Protein AF-X1R5I3-F1 (afdb_monomer_lite)

Foldseek 3Di:
DFDFDVNLPQKDKDKDQDPVLLVQFVVQFAPDVVPPVDRDDDVVRDDNMKIFIKGQVVSPVDRPCRVVRVVVVVQVVCVVVVHHDDKTQRGNFVSSCVSVVPDPRIGGRTMD

pLDDT: mean 96.79, std 3.95, range [61.62, 98.81]

InterPro domains:
  IPR000415 Nitroreductase-like [G3DSA:3.40.109.10] (2-112)
  IPR000415 Nitroreductase-like [SSF55469] (2-112)
  IPR029479 Nitroreductase [PF00881] (55-111)

Sequence (112 aa):
PSASAANKQPLKYILSCQPEKNALIFPCLRWAGYLKDWRGPAEGERPSAYIIVLGDTRISPSFLCDHGVAAQSILLGATEKGLGGCILAAVQRTKLSKLLKIPEHYEILLVL

Radius of gyration: 14.4 Å; chains: 1; bounding box: 36×30×35 Å

Organism: NCBI:txid412755

Secondary structure (DSSP, 8-state):
----GGG---EEEEEE-SHHHHHHHGGGB---TT-TT--SPPTTTS-S-EEEEEEETTT-S--TTHHHHHHHHHHHHHHHTT-----B--B-HHHHHHHTT--TTEEEEEE-

Structure (mmCIF, N/CA/C/O backbone):
data_AF-X1R5I3-F1
#
_entry.id   AF-X1R5I3-F1
#
loop_
_atom_site.group_PDB
_atom_site.id
_atom_site.type_symbol
_atom_site.label_atom_id
_atom_site.label_alt_id
_atom_site.label_comp_id
_atom_site.label_asym_id
_atom_site.label_entity_id
_atom_site.label_seq_id
_atom_site.pdbx_PDB_ins_code
_atom_site.Cartn_x
_atom_site.Cartn_y
_atom_site.Cartn_z
_atom_site.occupancy
_atom_site.B_iso_or_equiv
_atom_site.auth_seq_id
_atom_site.auth_comp_id
_atom_site.auth_asym_id
_atom_site.auth_atom_id
_atom_site.pdbx_PDB_model_num
ATOM 1 N N . PRO A 1 1 ? 13.613 12.320 -0.183 1.00 61.62 1 PRO A N 1
ATOM 2 C CA . PRO A 1 1 ? 13.651 11.375 -1.328 1.00 61.62 1 PRO A CA 1
ATOM 3 C C . PRO A 1 1 ? 13.918 9.967 -0.784 1.00 61.62 1 PRO A C 1
ATOM 5 O O . PRO A 1 1 ? 14.759 9.837 0.099 1.00 61.62 1 PRO A O 1
ATOM 8 N N . SER A 1 2 ? 13.168 8.954 -1.224 1.00 87.81 2 SER A N 1
ATOM 9 C CA . SER A 1 2 ? 13.393 7.564 -0.800 1.00 87.81 2 SER A CA 1
ATOM 10 C C . SER A 1 2 ? 14.399 6.897 -1.740 1.00 87.81 2 SER A C 1
ATOM 12 O O . SER A 1 2 ? 14.389 7.183 -2.938 1.00 87.81 2 SER A O 1
ATOM 14 N N . ALA A 1 3 ? 15.284 6.052 -1.209 1.00 94.69 3 ALA A N 1
ATOM 15 C CA . ALA A 1 3 ? 16.240 5.313 -2.029 1.00 94.69 3 ALA A CA 1
ATOM 16 C C . ALA A 1 3 ? 15.519 4.266 -2.895 1.00 94.69 3 ALA A C 1
ATOM 18 O O . ALA A 1 3 ? 14.520 3.685 -2.476 1.00 94.69 3 ALA A O 1
ATOM 19 N N . SER A 1 4 ? 16.045 4.023 -4.097 1.00 96.75 4 SER A N 1
ATOM 20 C CA . SER A 1 4 ? 15.526 3.021 -5.031 1.00 96.75 4 SER A CA 1
ATOM 21 C C . SER A 1 4 ? 16.675 2.305 -5.730 1.00 96.75 4 SER A C 1
ATOM 23 O O . SER A 1 4 ? 17.657 2.944 -6.123 1.00 96.75 4 SER A O 1
ATOM 25 N N . ALA A 1 5 ? 16.561 0.987 -5.899 1.00 96.19 5 ALA A N 1
ATOM 26 C CA . ALA A 1 5 ? 17.569 0.183 -6.581 1.00 96.19 5 ALA A CA 1
ATOM 27 C C . ALA A 1 5 ? 17.866 0.730 -7.991 1.00 96.19 5 ALA A C 1
ATOM 29 O O . ALA A 1 5 ? 16.968 0.894 -8.821 1.00 96.19 5 ALA A O 1
ATOM 30 N N . ALA A 1 6 ? 19.143 1.038 -8.252 1.00 95.81 6 ALA A N 1
ATOM 31 C CA . ALA A 1 6 ? 19.613 1.691 -9.481 1.00 95.81 6 ALA A CA 1
ATOM 32 C C . ALA A 1 6 ? 18.851 2.987 -9.842 1.00 95.81 6 ALA A C 1
ATOM 34 O O . ALA A 1 6 ? 18.765 3.355 -11.011 1.00 95.81 6 ALA A O 1
ATOM 35 N N . ASN A 1 7 ? 18.274 3.665 -8.843 1.00 96.31 7 ASN A N 1
ATOM 36 C CA . ASN A 1 7 ? 17.453 4.865 -8.995 1.00 96.31 7 ASN A CA 1
ATOM 37 C C . ASN A 1 7 ? 16.274 4.709 -9.983 1.00 96.31 7 ASN A C 1
ATOM 39 O O . ASN A 1 7 ? 15.801 5.694 -10.557 1.00 96.31 7 ASN A O 1
ATOM 43 N N . LYS A 1 8 ? 15.787 3.476 -10.186 1.00 96.75 8 LYS A N 1
ATOM 44 C CA . LYS A 1 8 ? 14.718 3.175 -11.153 1.00 96.75 8 LYS A CA 1
ATOM 45 C C . LYS A 1 8 ? 13.386 3.825 -10.793 1.00 96.75 8 LYS A C 1
ATOM 47 O O . LYS A 1 8 ? 12.599 4.119 -11.686 1.00 96.75 8 LYS A O 1
ATOM 52 N N . GLN A 1 9 ? 13.127 4.022 -9.499 1.00 97.12 9 GLN A N 1
ATOM 53 C CA . GLN A 1 9 ? 11.901 4.626 -8.971 1.00 97.12 9 GLN A CA 1
ATOM 54 C C . GLN A 1 9 ? 10.616 3.949 -9.511 1.00 97.12 9 GLN A C 1
ATOM 56 O O . GLN A 1 9 ? 9.716 4.625 -10.025 1.00 97.12 9 GLN A O 1
ATOM 61 N N . PRO A 1 10 ? 10.502 2.606 -9.412 1.00 97.94 10 PRO A N 1
ATOM 62 C CA . PRO A 1 10 ? 9.388 1.867 -10.007 1.00 97.94 10 PRO A CA 1
ATOM 63 C C . PRO A 1 10 ? 8.078 2.004 -9.218 1.00 97.94 10 PRO A C 1
ATOM 65 O O . PRO A 1 10 ? 7.017 1.636 -9.721 1.00 97.94 10 PRO A O 1
ATOM 68 N N . LEU A 1 11 ? 8.136 2.508 -7.981 1.00 98.62 11 LEU A N 1
ATOM 69 C CA . LEU A 1 11 ? 6.973 2.593 -7.106 1.00 98.62 11 LEU A CA 1
ATOM 70 C C . LEU A 1 11 ? 5.997 3.682 -7.564 1.00 98.62 11 LEU A C 1
ATOM 72 O O . LEU A 1 11 ? 6.401 4.811 -7.853 1.00 98.62 11 LEU A O 1
ATOM 76 N N . LYS A 1 12 ? 4.704 3.352 -7.575 1.00 98.56 12 LYS A N 1
ATOM 77 C CA . LYS A 1 12 ? 3.581 4.289 -7.737 1.00 98.56 12 LYS A CA 1
ATOM 78 C C . LYS A 1 12 ? 2.669 4.200 -6.519 1.00 98.56 12 LYS A C 1
ATOM 80 O O . LYS A 1 12 ? 2.747 3.250 -5.747 1.00 98.56 12 LYS A O 1
ATOM 85 N N . TYR A 1 13 ? 1.794 5.184 -6.347 1.00 98.62 13 TYR A N 1
ATOM 86 C CA . TYR A 1 13 ? 0.945 5.269 -5.163 1.00 98.62 13 TYR A CA 1
ATOM 87 C C . TYR A 1 13 ? -0.489 5.604 -5.551 1.00 98.62 13 TYR A C 1
ATOM 89 O O . TYR A 1 13 ? -0.721 6.521 -6.339 1.00 98.62 13 TYR A O 1
ATOM 97 N N . ILE A 1 14 ? -1.451 4.891 -4.967 1.00 98.69 14 ILE A N 1
ATOM 98 C CA . ILE A 1 14 ? -2.853 5.314 -4.954 1.00 98.69 14 ILE A CA 1
ATOM 99 C C . ILE A 1 14 ? -3.159 5.851 -3.563 1.00 98.69 14 ILE A C 1
ATOM 101 O O . ILE A 1 14 ? -3.044 5.128 -2.576 1.00 98.69 14 ILE A O 1
ATOM 105 N N . LEU A 1 15 ? -3.601 7.104 -3.507 1.00 98.62 15 LEU A N 1
ATOM 106 C CA . LEU A 1 15 ? -4.049 7.748 -2.278 1.00 98.62 15 LEU A CA 1
ATOM 107 C C . LEU A 1 15 ? -5.572 7.627 -2.149 1.00 98.62 15 LEU A C 1
ATOM 109 O O . LEU A 1 15 ? -6.314 7.687 -3.143 1.00 98.62 15 LEU A O 1
ATOM 113 N N . SER A 1 16 ? -6.041 7.433 -0.922 1.00 98.38 16 SER A N 1
ATOM 114 C CA . SER A 1 16 ? -7.462 7.416 -0.592 1.00 98.38 16 SER A CA 1
ATOM 115 C C . SER A 1 16 ? -7.692 8.015 0.785 1.00 98.38 16 SER A C 1
ATOM 117 O O . SER A 1 16 ? -7.106 7.560 1.755 1.00 98.38 16 SER A O 1
ATOM 119 N N . CYS A 1 17 ? -8.568 9.007 0.873 1.00 97.69 17 CYS A N 1
ATOM 120 C CA . CYS A 1 17 ? -9.101 9.544 2.129 1.00 97.69 17 CYS A CA 1
ATOM 121 C C . CYS A 1 17 ? -10.623 9.759 2.058 1.00 97.69 17 CYS A C 1
ATOM 123 O O . CYS A 1 17 ? -11.225 10.285 2.987 1.00 97.69 17 CYS A O 1
ATOM 125 N N . GLN A 1 18 ? -11.246 9.365 0.942 1.00 98.00 18 GLN A N 1
ATOM 126 C CA . GLN A 1 18 ? -12.683 9.494 0.722 1.00 98.00 18 GLN A CA 1
ATOM 127 C C . GLN A 1 18 ? -13.400 8.276 1.321 1.00 98.00 18 GLN A C 1
ATOM 129 O O . GLN A 1 18 ? -12.971 7.148 1.040 1.00 98.00 18 GLN A O 1
ATOM 134 N N . PRO A 1 19 ? -14.477 8.465 2.108 1.00 96.50 19 PRO A N 1
ATOM 135 C CA . PRO A 1 19 ? -15.196 7.370 2.759 1.00 96.50 19 PRO A CA 1
ATOM 136 C C . PRO A 1 19 ? -15.618 6.253 1.800 1.00 96.50 19 PRO A C 1
ATOM 138 O O . PRO A 1 19 ? -15.440 5.074 2.105 1.00 96.50 19 PRO A O 1
ATOM 141 N N . GLU A 1 20 ? -16.095 6.606 0.607 1.00 97.38 20 GLU A N 1
ATOM 142 C CA . GLU A 1 20 ? -16.601 5.664 -0.393 1.00 97.38 20 GLU A CA 1
ATOM 143 C C . GLU A 1 20 ? -15.481 4.755 -0.900 1.00 97.38 20 GLU A C 1
ATOM 145 O O . GLU A 1 20 ? -15.626 3.535 -0.971 1.00 97.38 20 GLU A O 1
ATOM 150 N N . LYS A 1 21 ? -14.317 5.335 -1.205 1.00 98.06 21 LYS A N 1
ATOM 151 C CA . LYS A 1 21 ? -13.154 4.581 -1.683 1.00 98.06 21 LYS A CA 1
ATOM 152 C C . LYS A 1 21 ? -12.515 3.767 -0.557 1.00 98.06 21 LYS A C 1
ATOM 154 O O . LYS A 1 21 ? -12.130 2.619 -0.771 1.00 98.06 21 LYS A O 1
ATOM 159 N N . ASN A 1 22 ? -12.468 4.311 0.656 1.00 98.31 22 ASN A N 1
ATOM 160 C CA . ASN A 1 22 ? -11.998 3.605 1.847 1.00 98.31 22 ASN A CA 1
ATOM 161 C C . ASN A 1 22 ? -12.859 2.370 2.159 1.00 98.31 22 ASN A C 1
ATOM 163 O O . ASN A 1 22 ? -12.316 1.320 2.512 1.00 98.31 22 ASN A O 1
ATOM 167 N N . ALA A 1 23 ? -14.178 2.46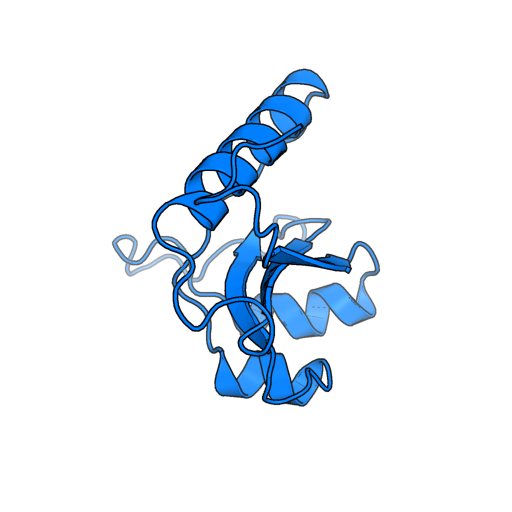3 1.958 1.00 97.19 23 ALA A N 1
ATOM 168 C CA . ALA A 1 23 ? -15.106 1.346 2.116 1.00 97.19 23 ALA A CA 1
ATOM 169 C C . ALA A 1 23 ? -14.853 0.205 1.112 1.00 97.19 23 ALA A C 1
ATOM 171 O O . ALA A 1 23 ? -15.119 -0.954 1.428 1.00 97.19 23 ALA A O 1
ATOM 172 N N . LEU A 1 24 ? -14.284 0.498 -0.065 1.00 98.25 24 LEU A N 1
ATOM 173 C CA . LEU A 1 24 ? -13.843 -0.523 -1.026 1.00 98.25 24 LEU A CA 1
ATOM 174 C C . LEU A 1 24 ? -12.513 -1.177 -0.614 1.00 98.25 24 LEU A C 1
ATOM 176 O O . LEU A 1 24 ? -12.317 -2.377 -0.827 1.00 98.25 24 LEU A O 1
ATOM 180 N N . ILE A 1 25 ? -11.598 -0.400 -0.025 1.00 98.50 25 ILE A N 1
ATOM 181 C CA . ILE A 1 25 ? -10.246 -0.851 0.340 1.00 98.50 25 ILE A CA 1
ATOM 182 C C . ILE A 1 25 ? -10.271 -1.738 1.587 1.00 98.50 25 ILE A C 1
ATOM 184 O O . ILE A 1 25 ? -9.742 -2.849 1.555 1.00 98.50 25 ILE A O 1
ATOM 188 N N . PHE A 1 26 ? -10.915 -1.282 2.665 1.00 98.19 26 PHE A N 1
ATOM 189 C CA . PHE A 1 26 ? -10.931 -1.960 3.965 1.00 98.19 26 PHE A CA 1
ATOM 190 C C . PHE A 1 26 ? -11.251 -3.471 3.911 1.00 98.19 26 PHE A C 1
ATOM 192 O O . PHE A 1 26 ? -10.470 -4.256 4.454 1.00 98.19 26 PHE A O 1
ATOM 199 N N . PRO A 1 27 ? -12.318 -3.938 3.223 1.00 97.50 27 PRO A N 1
ATOM 200 C CA . PRO A 1 27 ? -12.665 -5.363 3.175 1.00 97.50 27 PRO A CA 1
ATOM 201 C C . PRO A 1 27 ? -11.689 -6.218 2.349 1.00 97.50 27 PRO A C 1
ATOM 203 O O . PRO A 1 27 ? -11.872 -7.435 2.242 1.00 97.50 27 PRO A O 1
ATOM 206 N N . CYS A 1 28 ? -10.685 -5.609 1.714 1.00 98.44 28 CYS A N 1
ATOM 207 C CA . CYS A 1 28 ? -9.610 -6.311 1.020 1.00 98.44 28 CYS A CA 1
ATOM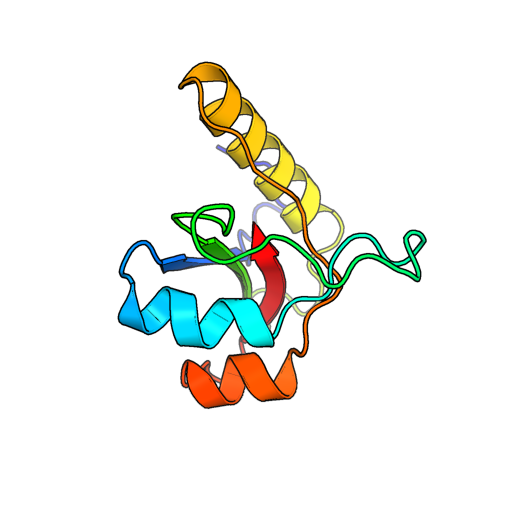 208 C C . CYS A 1 28 ? -8.385 -6.553 1.917 1.00 98.44 28 CYS A C 1
ATOM 210 O O . CYS A 1 28 ? -7.469 -7.259 1.493 1.00 98.44 28 CYS A O 1
ATOM 212 N N . LEU A 1 29 ? -8.360 -6.004 3.132 1.00 98.06 29 LEU A N 1
ATOM 213 C CA . LEU A 1 29 ? -7.243 -6.099 4.071 1.00 98.06 29 LEU A CA 1
ATOM 214 C C . LEU A 1 29 ? -7.502 -7.181 5.124 1.00 98.06 29 LEU A C 1
ATOM 216 O O . LEU A 1 29 ? -8.648 -7.481 5.462 1.00 98.06 29 LEU A O 1
ATOM 220 N N . ARG A 1 30 ? -6.429 -7.786 5.636 1.00 95.81 30 ARG A N 1
ATOM 221 C CA . ARG A 1 30 ? -6.474 -8.693 6.789 1.00 95.81 30 ARG A CA 1
ATOM 222 C C . ARG A 1 30 ? -5.673 -8.094 7.935 1.00 95.81 30 ARG A C 1
ATOM 224 O O . ARG A 1 30 ? -4.581 -7.574 7.721 1.00 95.81 30 ARG A O 1
ATOM 231 N N . TRP A 1 31 ? -6.212 -8.215 9.140 1.00 95.50 31 TRP A N 1
ATOM 232 C CA . TRP A 1 31 ? -5.723 -7.527 10.330 1.00 95.50 31 TRP A CA 1
ATOM 233 C C . TRP A 1 31 ? -5.255 -8.533 11.379 1.00 95.50 31 TRP A C 1
ATOM 235 O O . TRP A 1 31 ? -5.876 -9.579 11.528 1.00 95.50 31 TRP A O 1
ATOM 245 N N . ALA A 1 32 ? -4.141 -8.212 12.049 1.00 91.75 32 ALA A N 1
ATOM 246 C CA . ALA A 1 32 ? -3.531 -8.939 13.171 1.00 91.75 32 ALA A CA 1
ATOM 247 C C . ALA A 1 32 ? -3.828 -10.453 13.213 1.00 91.75 32 ALA A C 1
ATOM 249 O O . ALA A 1 32 ? -4.514 -10.935 14.108 1.00 91.75 32 ALA A O 1
ATOM 250 N N . GLY A 1 33 ? -3.277 -11.219 12.265 1.00 91.56 33 GLY A N 1
ATOM 251 C CA . GLY A 1 33 ? -3.627 -12.635 12.059 1.00 91.56 33 GLY A CA 1
ATOM 252 C C . GLY A 1 33 ? -3.395 -13.589 13.244 1.00 91.56 33 GLY A C 1
ATOM 253 O O . GLY A 1 33 ? -3.865 -14.722 13.198 1.00 91.56 33 GLY A O 1
ATOM 254 N N . TYR A 1 34 ? -2.701 -13.154 14.300 1.00 93.69 34 TYR A N 1
ATOM 255 C CA . TYR A 1 34 ? -2.555 -13.913 15.547 1.00 93.69 34 TYR A CA 1
ATOM 256 C C . TYR A 1 34 ? -3.737 -13.744 16.517 1.00 93.69 34 TYR A C 1
ATOM 258 O O . TYR A 1 34 ? -3.937 -14.595 17.382 1.00 93.69 34 TYR A O 1
ATOM 266 N N . LEU A 1 35 ? -4.542 -12.688 16.372 1.00 94.50 35 LEU A N 1
ATOM 267 C CA . LEU A 1 35 ? -5.706 -12.414 17.213 1.00 94.50 35 LEU A CA 1
ATOM 268 C C . LEU A 1 35 ? -6.948 -13.085 16.616 1.00 94.50 35 LEU A C 1
ATOM 270 O O . LEU A 1 35 ? -7.689 -12.479 15.848 1.00 94.50 35 LEU A O 1
ATOM 274 N N . LYS A 1 36 ? -7.173 -14.359 16.956 1.00 91.81 36 LYS A N 1
ATOM 275 C CA . LYS A 1 36 ? -8.242 -15.180 16.351 1.00 91.81 36 LYS A CA 1
ATOM 276 C C . LYS A 1 36 ? -9.655 -14.641 16.594 1.00 91.81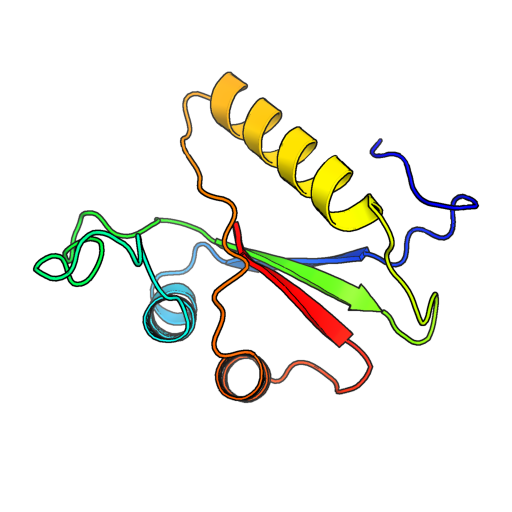 36 LYS A C 1
ATOM 278 O O . LYS A 1 36 ? -10.509 -14.775 15.721 1.00 91.81 36 LYS A O 1
ATOM 283 N N . ASP A 1 37 ? -9.878 -14.012 17.745 1.00 94.31 37 ASP A N 1
ATOM 284 C CA . ASP A 1 37 ? -11.193 -13.498 18.149 1.00 94.31 37 ASP A CA 1
ATOM 285 C C . ASP A 1 37 ? -11.432 -12.046 17.706 1.00 94.31 37 ASP A C 1
ATOM 287 O O . ASP A 1 37 ? -12.521 -11.502 17.885 1.00 94.31 37 ASP A O 1
ATOM 291 N N . TRP A 1 38 ? -10.432 -11.412 17.085 1.00 93.56 38 TRP A N 1
ATOM 292 C CA . TRP A 1 38 ? -10.514 -10.031 16.631 1.00 93.56 38 TRP A CA 1
ATOM 293 C C . TRP A 1 38 ? -10.628 -9.959 15.109 1.00 93.56 38 TRP A C 1
ATOM 295 O O . TRP A 1 38 ? -9.761 -10.416 14.368 1.00 93.56 38 TRP A O 1
ATOM 305 N N . ARG A 1 39 ? -11.709 -9.346 14.617 1.00 88.69 39 ARG A N 1
ATOM 306 C CA . ARG A 1 39 ? -12.013 -9.264 13.176 1.00 88.69 39 ARG A CA 1
ATOM 307 C C . ARG A 1 39 ? -11.385 -8.054 12.475 1.00 88.69 39 ARG A C 1
ATOM 309 O O . ARG A 1 39 ? -11.697 -7.793 11.314 1.00 88.69 39 ARG A O 1
ATOM 316 N N . GLY A 1 40 ? -10.502 -7.333 13.161 1.00 93.12 40 GLY A N 1
ATOM 317 C CA . GLY A 1 40 ? -10.010 -6.025 12.742 1.00 93.12 40 GLY A CA 1
ATOM 318 C C . GLY A 1 40 ? -10.779 -4.874 13.402 1.00 93.12 40 GLY A C 1
ATOM 319 O O . GLY A 1 40 ? -11.678 -5.119 14.210 1.00 93.12 40 GLY A O 1
ATOM 320 N N . PRO A 1 41 ? -10.420 -3.622 13.076 1.00 95.38 41 PRO A N 1
ATOM 321 C CA . PRO A 1 41 ? -10.992 -2.444 13.721 1.00 95.38 41 PRO A CA 1
ATOM 322 C C . PRO A 1 41 ? -12.490 -2.306 13.426 1.00 95.38 41 PRO A C 1
ATOM 324 O O . PRO A 1 41 ? -12.947 -2.537 12.295 1.00 95.38 41 PRO A O 1
ATOM 327 N N . ALA A 1 42 ? -13.252 -1.920 14.451 1.00 94.38 42 ALA A N 1
ATOM 328 C CA . ALA A 1 42 ? -14.683 -1.689 14.331 1.00 94.38 42 ALA A CA 1
ATOM 329 C C . ALA A 1 42 ? -14.975 -0.425 13.508 1.00 94.38 42 ALA A C 1
ATOM 331 O O . ALA A 1 42 ? -14.091 0.371 13.191 1.00 94.38 42 ALA A O 1
ATOM 332 N N . GLU A 1 43 ? -16.234 -0.237 13.121 1.00 92.06 43 GLU A N 1
ATOM 333 C CA . GLU A 1 43 ? -16.666 1.027 12.523 1.00 92.06 43 GLU A CA 1
ATOM 334 C C . GLU A 1 43 ? -16.403 2.194 13.492 1.00 92.06 43 GLU A C 1
ATOM 336 O O . GLU A 1 43 ? -16.628 2.064 14.689 1.00 92.06 43 GLU A O 1
ATOM 341 N N . GLY A 1 44 ? -15.853 3.302 12.988 1.00 93.62 44 GLY A N 1
ATOM 342 C CA . GLY A 1 44 ? -15.323 4.401 13.811 1.00 93.62 44 GLY A CA 1
ATOM 343 C C . GLY A 1 44 ? -13.841 4.262 14.192 1.00 93.62 44 GLY A C 1
ATOM 344 O O . GLY A 1 44 ? -13.170 5.273 14.352 1.00 93.62 44 GLY A O 1
ATOM 345 N N . GLU A 1 45 ? -13.299 3.041 14.238 1.00 95.06 45 GLU A N 1
ATOM 346 C CA . GLU A 1 45 ? -11.875 2.773 14.529 1.00 95.06 45 GLU A CA 1
ATOM 347 C C . GLU A 1 45 ? -11.048 2.467 13.268 1.00 95.06 45 GLU A C 1
ATOM 349 O O . GLU A 1 45 ? -9.828 2.299 13.324 1.00 95.06 45 GLU A O 1
ATOM 354 N N . ARG A 1 46 ? -11.709 2.329 12.113 1.00 96.38 46 ARG A N 1
ATOM 355 C CA . ARG A 1 46 ? -11.045 2.013 10.839 1.00 96.38 4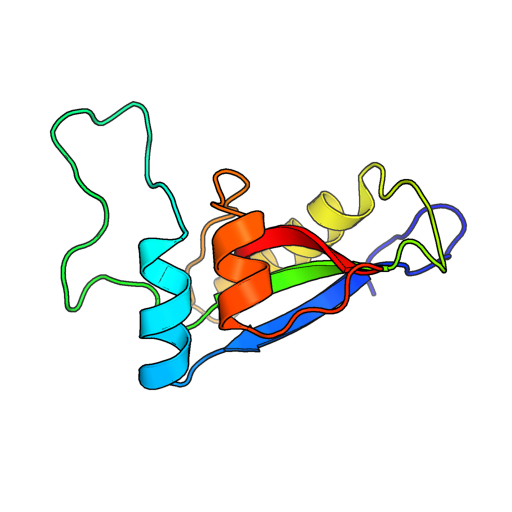6 ARG A CA 1
ATOM 356 C C . ARG A 1 46 ? -10.122 3.159 10.401 1.00 96.38 46 ARG A C 1
ATOM 358 O O . ARG A 1 46 ? -10.428 4.318 10.682 1.00 96.38 46 ARG A O 1
ATOM 365 N N . PRO A 1 47 ? -9.055 2.866 9.631 1.00 97.06 47 PRO A N 1
ATOM 366 C CA . PRO A 1 47 ? -8.202 3.905 9.064 1.00 97.06 47 PRO A CA 1
ATOM 367 C C . PRO A 1 47 ? -9.002 4.947 8.274 1.00 97.06 47 PRO A C 1
ATOM 369 O O . PRO A 1 47 ? -9.848 4.607 7.440 1.00 97.06 47 PRO A O 1
ATOM 372 N N . SER A 1 48 ? -8.697 6.221 8.517 1.00 96.81 48 SER A N 1
ATOM 373 C CA . SER A 1 48 ? -9.300 7.367 7.827 1.00 96.81 48 SER A CA 1
ATOM 374 C C . SER A 1 48 ? -8.732 7.585 6.422 1.00 96.81 48 SER A C 1
ATOM 376 O O . SER A 1 48 ? -9.351 8.255 5.594 1.00 96.81 48 SER A O 1
ATOM 378 N N . ALA A 1 49 ? -7.575 6.997 6.120 1.00 98.06 49 ALA A N 1
ATOM 379 C CA . ALA A 1 49 ? -6.926 7.068 4.823 1.00 98.06 49 ALA A CA 1
ATOM 380 C C . ALA A 1 49 ? -6.129 5.791 4.531 1.00 98.06 49 ALA A C 1
ATOM 382 O O . ALA A 1 49 ? -5.813 5.032 5.443 1.00 98.06 49 ALA A O 1
ATOM 383 N N . TYR A 1 50 ? -5.810 5.591 3.253 1.00 98.69 50 TYR A N 1
ATOM 384 C CA . TYR A 1 50 ? -4.954 4.517 2.766 1.00 98.69 50 TYR A CA 1
ATOM 385 C C . TYR A 1 50 ? -3.955 5.036 1.735 1.00 98.69 50 TYR A C 1
ATOM 387 O O . TYR A 1 50 ? -4.295 5.860 0.875 1.00 98.69 50 TYR A O 1
ATOM 395 N N . ILE A 1 51 ? -2.753 4.467 1.759 1.00 98.81 51 ILE A N 1
ATOM 396 C CA . ILE A 1 51 ? -1.760 4.593 0.690 1.00 98.81 51 ILE A CA 1
ATOM 397 C C . ILE A 1 51 ? -1.483 3.197 0.142 1.00 98.81 51 ILE A C 1
ATOM 399 O O . ILE A 1 51 ? -0.851 2.370 0.792 1.00 98.81 51 ILE A O 1
ATOM 403 N N . ILE A 1 52 ? -1.939 2.922 -1.078 1.00 98.81 52 ILE A N 1
ATOM 404 C CA . ILE A 1 52 ? -1.638 1.662 -1.761 1.00 98.81 52 ILE A CA 1
ATOM 405 C C . ILE A 1 52 ? -0.329 1.850 -2.517 1.00 98.81 52 ILE A C 1
ATOM 407 O O . ILE A 1 52 ? -0.261 2.651 -3.452 1.00 98.81 52 ILE A O 1
ATOM 411 N N . VAL A 1 53 ? 0.696 1.107 -2.114 1.00 98.81 53 VAL A N 1
ATOM 412 C CA . VAL A 1 53 ? 2.007 1.098 -2.761 1.00 98.81 53 VAL A CA 1
ATOM 413 C C . VAL A 1 53 ? 1.969 0.095 -3.905 1.00 98.81 53 VAL A C 1
ATOM 415 O O . VAL A 1 53 ? 1.749 -1.101 -3.694 1.00 98.81 53 VAL A O 1
ATOM 418 N N . LEU A 1 54 ? 2.182 0.593 -5.117 1.00 98.81 54 LEU A N 1
ATOM 419 C CA . LEU A 1 54 ? 2.207 -0.181 -6.348 1.00 98.81 54 LEU A CA 1
ATOM 420 C C . LEU A 1 54 ? 3.628 -0.283 -6.895 1.00 98.81 54 LEU A C 1
ATOM 422 O O . LEU A 1 54 ? 4.424 0.636 -6.718 1.00 98.81 54 LEU A O 1
ATOM 426 N N . GLY A 1 55 ? 3.916 -1.351 -7.626 1.00 98.69 55 GLY A N 1
ATOM 427 C CA . GLY A 1 55 ? 5.120 -1.487 -8.436 1.00 98.69 55 GLY A CA 1
ATOM 428 C C . GLY A 1 55 ? 4.797 -1.505 -9.931 1.00 98.69 55 GLY A C 1
ATOM 429 O O . GLY A 1 55 ? 3.960 -2.298 -10.350 1.00 98.69 55 GLY A O 1
ATOM 430 N N . ASP A 1 56 ? 5.434 -0.640 -10.731 1.00 98.69 56 ASP A N 1
ATOM 431 C CA . ASP A 1 56 ? 5.304 -0.635 -12.200 1.00 98.69 56 ASP A CA 1
ATOM 432 C C . ASP A 1 56 ? 6.250 -1.660 -12.842 1.00 98.69 56 ASP A C 1
ATOM 434 O O . ASP A 1 56 ? 7.466 -1.439 -12.930 1.00 98.69 56 ASP A O 1
ATOM 438 N N . THR A 1 57 ? 5.691 -2.766 -13.332 1.00 98.38 57 THR A N 1
ATOM 439 C CA . THR A 1 57 ? 6.461 -3.869 -13.927 1.00 98.38 57 THR A CA 1
ATOM 440 C C . THR A 1 57 ? 7.105 -3.505 -15.263 1.00 98.38 57 THR A C 1
ATOM 442 O O . THR A 1 57 ? 8.035 -4.182 -15.699 1.00 98.38 57 THR A O 1
ATOM 445 N N . ARG A 1 58 ? 6.695 -2.393 -15.891 1.00 98.50 58 ARG A N 1
ATOM 446 C CA . ARG A 1 58 ? 7.343 -1.866 -17.105 1.00 98.50 58 ARG A CA 1
ATOM 447 C C . ARG A 1 58 ? 8.656 -1.148 -16.797 1.00 98.50 58 ARG A C 1
ATOM 449 O O . ARG A 1 58 ? 9.484 -0.998 -17.689 1.00 98.50 58 ARG A O 1
ATOM 456 N N . ILE A 1 59 ? 8.843 -0.691 -15.554 1.00 98.19 59 ILE A N 1
ATOM 457 C CA . ILE A 1 59 ? 10.074 -0.028 -15.094 1.00 98.19 59 ILE A CA 1
ATOM 458 C C . ILE A 1 59 ? 11.021 -1.051 -14.463 1.00 98.19 59 ILE A C 1
ATOM 460 O O . ILE A 1 59 ? 12.227 -1.053 -14.724 1.00 98.19 59 ILE A O 1
ATOM 464 N N . SER A 1 60 ? 10.489 -1.919 -13.602 1.00 97.31 60 SER A N 1
ATOM 465 C CA . SER A 1 60 ? 11.269 -2.980 -12.974 1.00 97.31 60 SER A CA 1
ATOM 466 C C . SER A 1 60 ? 10.393 -4.195 -12.680 1.00 97.31 60 SER A C 1
ATOM 468 O O . SER A 1 60 ? 9.363 -4.034 -12.033 1.00 97.31 60 SER A O 1
ATOM 470 N N . PRO A 1 61 ? 10.818 -5.415 -13.058 1.00 94.81 61 PRO A N 1
ATOM 471 C CA . PRO A 1 61 ? 10.103 -6.643 -12.708 1.00 94.81 61 PRO A CA 1
ATOM 472 C C . PRO A 1 61 ? 10.341 -7.081 -11.250 1.00 94.81 61 PRO A C 1
ATOM 474 O O . PRO A 1 61 ? 9.796 -8.083 -10.808 1.00 94.81 61 PRO A O 1
ATOM 477 N N . SER A 1 62 ? 11.200 -6.374 -10.507 1.00 94.69 62 SER A N 1
ATOM 478 C CA . SER A 1 62 ? 11.464 -6.613 -9.086 1.00 94.69 62 SER A CA 1
ATOM 479 C C . SER A 1 62 ? 11.616 -5.290 -8.347 1.00 94.69 62 SER A C 1
ATOM 481 O O . SER A 1 62 ? 12.232 -4.348 -8.857 1.00 94.69 62 SER A O 1
ATOM 483 N N . PHE A 1 63 ? 11.061 -5.234 -7.138 1.00 96.19 63 PHE A N 1
ATOM 484 C CA . PHE A 1 63 ? 11.009 -4.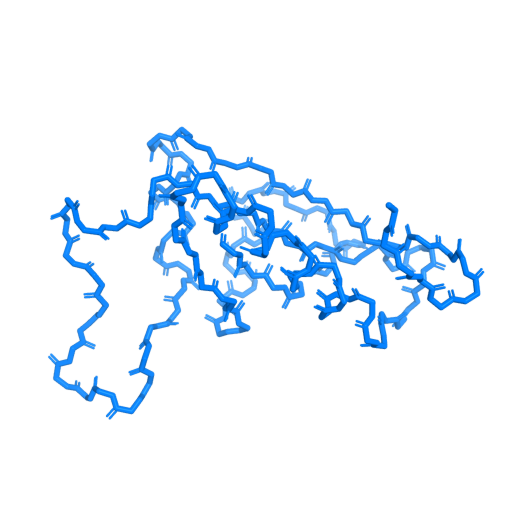036 -6.296 1.00 96.19 63 PHE A CA 1
ATOM 485 C C . PHE A 1 63 ? 11.932 -4.130 -5.070 1.00 96.19 63 PHE A C 1
ATOM 487 O O . PHE A 1 63 ? 12.030 -3.166 -4.318 1.00 96.19 63 PHE A O 1
ATOM 494 N N . LEU A 1 64 ? 12.624 -5.268 -4.892 1.00 94.25 64 LEU A N 1
ATOM 495 C CA . LEU A 1 64 ? 13.606 -5.530 -3.831 1.00 94.25 64 LEU A CA 1
ATOM 496 C C . LEU A 1 64 ? 13.156 -4.988 -2.460 1.00 94.25 64 LEU A C 1
ATOM 498 O O . LEU A 1 64 ? 12.133 -5.417 -1.939 1.00 94.25 64 LEU A O 1
ATOM 502 N N . CYS A 1 65 ? 13.911 -4.062 -1.869 1.00 96.56 65 CYS A N 1
ATOM 503 C CA . CYS A 1 65 ? 13.580 -3.429 -0.596 1.00 96.56 65 CYS A CA 1
ATOM 504 C C . CYS A 1 65 ? 12.913 -2.051 -0.750 1.00 96.56 65 CYS A C 1
ATOM 506 O O . CYS A 1 65 ? 12.520 -1.467 0.263 1.00 96.56 65 CYS A O 1
ATOM 508 N N . ASP A 1 66 ? 12.746 -1.542 -1.977 1.00 97.88 66 ASP A N 1
ATOM 509 C CA . ASP A 1 66 ? 12.300 -0.169 -2.251 1.00 97.88 66 ASP A CA 1
ATOM 510 C C . ASP A 1 66 ? 10.974 0.136 -1.541 1.00 97.88 66 ASP A C 1
ATOM 512 O O . ASP A 1 66 ? 10.831 1.168 -0.885 1.00 97.88 66 ASP A O 1
ATOM 516 N N . HIS A 1 67 ? 10.002 -0.784 -1.612 1.00 97.81 67 HIS A N 1
ATOM 517 C CA . HIS A 1 67 ? 8.688 -0.580 -0.997 1.00 97.81 67 HIS A CA 1
ATOM 518 C C . HIS A 1 67 ? 8.754 -0.500 0.534 1.00 97.81 67 HIS A C 1
ATOM 520 O O . HIS A 1 67 ? 7.958 0.215 1.137 1.00 97.81 67 HIS A O 1
ATOM 526 N N . GLY A 1 68 ? 9.700 -1.199 1.171 1.00 98.06 68 GLY A N 1
ATOM 527 C CA . GLY A 1 68 ? 9.910 -1.151 2.619 1.00 98.06 68 GLY A CA 1
ATOM 528 C C . GLY A 1 68 ? 10.554 0.162 3.056 1.00 98.06 68 GLY A C 1
ATOM 529 O O . GLY A 1 68 ? 10.077 0.797 3.995 1.00 98.06 68 GLY A O 1
ATOM 530 N N . VAL A 1 69 ? 11.583 0.613 2.331 1.00 98.19 69 VAL A N 1
ATOM 531 C CA . VAL A 1 69 ? 12.250 1.903 2.583 1.00 98.19 69 VAL A CA 1
ATOM 532 C C . VAL A 1 69 ? 11.261 3.060 2.417 1.00 98.19 69 VAL A C 1
ATOM 534 O O . VAL A 1 69 ? 11.199 3.961 3.261 1.00 98.19 69 VAL A O 1
ATOM 537 N N . ALA A 1 70 ? 10.443 3.019 1.363 1.00 98.38 70 ALA A N 1
ATOM 538 C CA . ALA A 1 70 ? 9.405 4.011 1.121 1.00 98.38 70 ALA A CA 1
ATOM 539 C C . ALA A 1 70 ? 8.316 3.983 2.202 1.00 98.38 70 ALA A C 1
ATOM 541 O O . ALA A 1 70 ? 8.010 5.027 2.777 1.00 98.38 70 ALA A O 1
ATOM 542 N N . ALA A 1 71 ? 7.775 2.803 2.527 1.00 98.31 71 ALA A N 1
ATOM 543 C CA . ALA A 1 71 ? 6.734 2.655 3.543 1.00 98.31 71 ALA A CA 1
ATOM 544 C C . ALA A 1 71 ? 7.185 3.161 4.919 1.00 98.31 71 ALA A C 1
ATOM 546 O O . ALA A 1 71 ? 6.462 3.926 5.556 1.00 98.31 71 ALA A O 1
ATOM 547 N N . GLN A 1 72 ? 8.400 2.806 5.346 1.00 98.06 72 GLN A N 1
ATOM 548 C CA . GLN A 1 72 ? 8.952 3.288 6.611 1.00 98.06 72 GLN A CA 1
ATOM 549 C C . GLN A 1 72 ? 9.110 4.811 6.614 1.00 98.06 72 GLN A C 1
ATOM 551 O O . GLN A 1 72 ? 8.736 5.465 7.583 1.00 98.06 72 GLN A O 1
ATOM 556 N N . SER A 1 73 ? 9.618 5.393 5.522 1.00 98.06 73 SER A N 1
ATOM 557 C CA . SER A 1 73 ? 9.762 6.852 5.409 1.00 98.06 73 SER A CA 1
ATOM 558 C C . SER A 1 73 ? 8.410 7.567 5.512 1.00 98.06 73 SER A C 1
ATOM 560 O O . SER A 1 73 ? 8.299 8.587 6.190 1.00 98.06 73 SER A O 1
ATOM 562 N N . ILE A 1 74 ? 7.372 7.015 4.872 1.00 98.12 74 ILE A N 1
ATOM 563 C CA . ILE A 1 74 ? 6.006 7.549 4.923 1.00 98.12 74 ILE A CA 1
ATOM 564 C C . ILE A 1 74 ? 5.464 7.510 6.356 1.00 98.12 74 ILE A C 1
ATOM 566 O O . ILE A 1 74 ? 4.951 8.520 6.834 1.00 98.12 74 ILE A O 1
ATOM 570 N N . LEU A 1 75 ? 5.595 6.380 7.057 1.00 98.19 75 LEU A N 1
ATOM 571 C CA . LEU A 1 75 ? 5.057 6.243 8.413 1.00 98.19 75 LEU A CA 1
ATOM 572 C C . LEU A 1 75 ? 5.826 7.063 9.455 1.00 98.19 75 LEU A C 1
ATOM 574 O O . LEU A 1 75 ? 5.210 7.566 10.393 1.00 98.19 75 LEU A O 1
ATOM 578 N N . LEU A 1 76 ? 7.134 7.270 9.276 1.00 98.12 76 LEU A N 1
ATOM 579 C CA . LEU A 1 76 ? 7.898 8.219 10.093 1.00 98.12 76 LEU A CA 1
ATOM 580 C C . LEU A 1 76 ? 7.372 9.651 9.915 1.00 98.12 76 LEU A C 1
ATOM 582 O O . LEU A 1 76 ? 7.130 10.336 10.904 1.00 98.12 76 LEU A O 1
ATOM 586 N N . GLY A 1 77 ? 7.106 10.072 8.674 1.00 97.81 77 GLY A N 1
ATOM 587 C CA . GLY A 1 77 ? 6.485 11.372 8.398 1.00 97.81 77 GLY A CA 1
ATOM 588 C C . GLY A 1 77 ? 5.048 11.488 8.925 1.00 97.81 77 GLY A C 1
ATOM 589 O O . GLY A 1 77 ? 4.639 12.558 9.370 1.00 97.81 77 GLY A O 1
ATOM 590 N N . ALA A 1 78 ? 4.275 10.398 8.917 1.00 97.50 78 ALA A N 1
ATOM 591 C CA . ALA A 1 78 ? 2.953 10.359 9.545 1.00 97.50 78 ALA A CA 1
ATOM 592 C C . ALA A 1 78 ? 3.063 10.544 11.068 1.00 97.50 78 ALA A C 1
ATOM 594 O O . ALA A 1 78 ? 2.373 11.390 11.635 1.00 97.50 78 ALA A O 1
ATOM 595 N N . THR A 1 79 ? 3.995 9.824 11.699 1.00 98.06 79 THR A N 1
ATOM 596 C CA . THR A 1 79 ? 4.255 9.883 13.146 1.00 98.06 79 THR A CA 1
ATOM 597 C C . THR A 1 79 ? 4.678 11.283 13.578 1.00 98.06 79 THR A C 1
ATOM 599 O O . THR A 1 79 ? 4.137 11.811 14.546 1.00 98.06 79 THR A O 1
ATOM 602 N N . GLU A 1 80 ? 5.582 11.924 12.831 1.00 98.25 80 GLU A N 1
ATOM 603 C CA . GLU A 1 80 ? 6.000 13.314 13.070 1.00 98.25 80 GLU A CA 1
ATOM 604 C C . GLU A 1 80 ? 4.806 14.286 13.071 1.00 98.25 80 GLU A C 1
ATOM 606 O O . GLU A 1 80 ? 4.778 15.255 13.826 1.00 98.25 80 GLU A O 1
ATOM 611 N N . LYS A 1 81 ? 3.781 14.003 12.262 1.00 97.50 81 LYS A N 1
ATOM 612 C CA . LYS A 1 81 ? 2.552 14.802 12.164 1.00 97.50 81 LYS A CA 1
ATOM 613 C C . LYS A 1 81 ? 1.471 14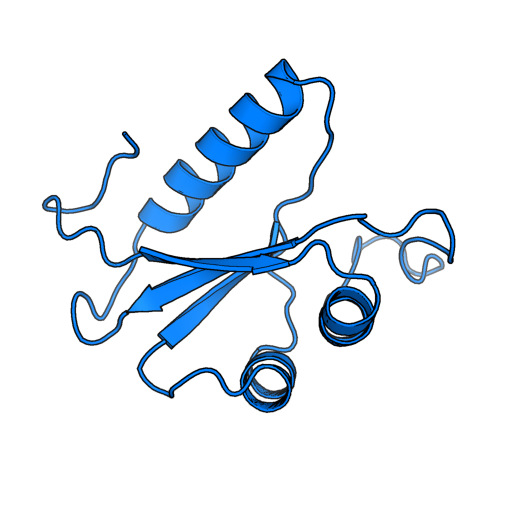.402 13.174 1.00 97.50 81 LYS A C 1
ATOM 615 O O . LYS A 1 81 ? 0.346 14.883 13.064 1.00 97.50 81 LYS A O 1
ATOM 620 N N . GLY A 1 82 ? 1.779 13.528 14.132 1.00 97.75 82 GLY A N 1
ATOM 621 C CA . GLY A 1 82 ? 0.818 13.037 15.123 1.00 97.75 82 GLY A CA 1
ATOM 622 C C . GLY A 1 82 ? -0.197 12.035 14.565 1.00 97.75 82 GLY A C 1
ATOM 623 O O . GLY A 1 82 ? -1.247 11.830 15.170 1.00 97.75 82 GLY A O 1
ATOM 624 N N . LEU A 1 83 ? 0.088 11.419 13.414 1.00 97.75 83 LEU A N 1
ATOM 625 C CA . LEU A 1 83 ? -0.746 10.387 12.799 1.00 97.75 83 LEU A CA 1
ATOM 626 C C . LEU A 1 83 ? -0.147 8.995 13.031 1.00 97.75 83 LEU A C 1
ATOM 628 O O . LEU A 1 83 ? 1.069 8.819 13.059 1.00 97.75 83 LEU A O 1
ATOM 632 N N . GLY A 1 84 ? -1.016 7.991 13.144 1.00 96.00 84 GLY A N 1
ATOM 633 C CA . GLY A 1 84 ? -0.637 6.576 13.162 1.00 96.00 84 GLY A CA 1
ATOM 634 C C . GLY A 1 84 ? -0.918 5.890 11.823 1.00 96.00 84 GLY A C 1
ATOM 635 O O . GLY A 1 84 ? -1.751 6.350 11.045 1.00 96.00 84 GLY A O 1
ATOM 636 N N . GLY A 1 85 ? -0.250 4.766 11.566 1.00 96.75 85 GLY A N 1
ATOM 637 C CA . GLY A 1 85 ? -0.484 3.933 10.384 1.00 96.75 85 GLY A CA 1
ATOM 638 C C . GLY A 1 85 ? 0.066 2.517 10.559 1.00 96.75 85 GLY A C 1
ATOM 639 O O . GLY A 1 85 ? 0.769 2.233 11.530 1.00 96.75 85 GLY A O 1
ATOM 640 N N . CYS A 1 86 ? -0.264 1.615 9.633 1.00 97.38 86 CYS A N 1
ATOM 641 C CA . CYS A 1 86 ? 0.143 0.210 9.697 1.00 97.38 86 CYS A CA 1
ATOM 642 C C . CYS A 1 86 ? 0.577 -0.289 8.317 1.00 97.38 86 CYS A C 1
ATOM 644 O O . CYS A 1 86 ? -0.148 -0.119 7.347 1.00 97.38 86 CYS A O 1
ATOM 646 N N . ILE A 1 87 ? 1.731 -0.956 8.224 1.00 98.38 87 ILE A N 1
ATOM 647 C CA . ILE A 1 87 ? 2.176 -1.572 6.968 1.00 98.38 87 ILE A CA 1
ATOM 648 C C . ILE A 1 87 ? 1.479 -2.924 6.784 1.00 98.38 87 ILE A C 1
ATOM 650 O O . ILE A 1 87 ? 1.748 -3.876 7.517 1.00 98.38 87 ILE A O 1
ATOM 654 N N . LEU A 1 88 ? 0.633 -3.044 5.762 1.00 98.19 88 LEU A N 1
ATOM 655 C CA . LEU A 1 88 ? -0.126 -4.258 5.466 1.00 98.19 88 LEU A CA 1
ATOM 656 C C . LEU A 1 88 ? 0.335 -4.908 4.159 1.00 98.19 88 LEU A C 1
ATOM 658 O O . LEU A 1 88 ? 0.113 -4.394 3.064 1.00 98.19 88 LEU A O 1
ATOM 662 N N . ALA A 1 89 ? 0.908 -6.108 4.273 1.00 98.00 89 ALA A N 1
ATOM 663 C CA . ALA A 1 89 ? 1.181 -6.992 3.132 1.00 98.00 89 ALA A CA 1
ATOM 664 C C . ALA A 1 89 ? 0.052 -8.016 2.883 1.00 98.00 89 ALA A C 1
ATOM 666 O O . ALA A 1 89 ? -0.049 -8.601 1.795 1.00 98.00 89 ALA A O 1
ATOM 667 N N . ALA A 1 90 ? -0.808 -8.234 3.885 1.00 97.69 90 ALA A N 1
ATOM 668 C CA . ALA A 1 90 ? -1.920 -9.178 3.850 1.00 97.69 90 ALA A CA 1
ATOM 669 C C . ALA A 1 90 ? -3.138 -8.568 3.132 1.00 97.69 90 ALA A C 1
ATOM 671 O O . ALA A 1 90 ? -4.107 -8.126 3.749 1.00 97.69 90 ALA A O 1
ATOM 672 N N . VAL A 1 91 ? -3.061 -8.543 1.800 1.00 98.44 91 VAL A N 1
ATOM 673 C CA . VAL A 1 91 ? -4.019 -7.876 0.908 1.00 98.44 91 VAL A CA 1
ATOM 674 C C . VAL A 1 91 ? -4.628 -8.878 -0.075 1.00 98.44 91 VAL A C 1
ATOM 676 O O . VAL A 1 91 ? -3.918 -9.670 -0.697 1.00 98.44 91 VAL A O 1
ATOM 679 N N . GLN A 1 92 ? -5.944 -8.813 -0.277 1.00 98.50 92 GLN A N 1
ATOM 680 C CA . GLN A 1 92 ? -6.660 -9.520 -1.344 1.00 98.50 92 GLN A CA 1
ATOM 681 C C . GLN A 1 92 ? -6.426 -8.822 -2.695 1.00 98.50 92 GLN A C 1
ATOM 683 O O . GLN A 1 92 ? -7.316 -8.164 -3.233 1.00 98.50 92 GLN A O 1
ATOM 688 N N . ARG A 1 93 ? -5.207 -8.948 -3.234 1.00 98.44 93 ARG A N 1
ATOM 689 C CA . ARG A 1 93 ? -4.704 -8.177 -4.389 1.00 98.44 93 ARG A CA 1
ATOM 690 C C . ARG A 1 93 ? -5.628 -8.234 -5.604 1.00 98.44 93 ARG A C 1
ATOM 692 O O . ARG A 1 93 ? -6.048 -7.193 -6.084 1.00 98.44 93 ARG A O 1
ATOM 699 N N . THR A 1 94 ? -6.044 -9.426 -6.033 1.00 98.31 94 THR A N 1
ATOM 700 C CA . THR A 1 94 ? -6.948 -9.591 -7.187 1.00 98.31 94 THR A CA 1
ATOM 701 C C . THR A 1 94 ? -8.277 -8.856 -7.006 1.00 98.31 94 THR A C 1
ATOM 703 O O . THR A 1 94 ? -8.780 -8.244 -7.946 1.00 98.31 94 THR A O 1
ATOM 706 N N . LYS A 1 95 ? -8.856 -8.900 -5.799 1.00 98.62 95 LYS A N 1
ATOM 707 C CA . LYS A 1 95 ? -10.114 -8.211 -5.488 1.00 98.62 95 LYS A CA 1
ATOM 708 C C . LYS A 1 95 ? -9.911 -6.697 -5.497 1.00 98.62 95 LYS A C 1
ATOM 710 O O . LYS A 1 95 ? -10.673 -5.989 -6.147 1.00 98.62 95 LYS A O 1
ATOM 715 N N . LEU A 1 96 ? -8.865 -6.222 -4.821 1.00 98.69 96 LEU A N 1
ATOM 716 C CA . LEU A 1 96 ? -8.564 -4.798 -4.710 1.00 98.69 96 LEU A CA 1
ATOM 717 C C . LEU A 1 96 ? -8.225 -4.173 -6.072 1.00 98.69 96 LEU A C 1
ATOM 719 O O . LEU A 1 96 ? -8.768 -3.121 -6.404 1.00 98.69 96 LEU A O 1
ATOM 723 N N . SER A 1 97 ? -7.416 -4.851 -6.893 1.00 98.56 97 SER A N 1
ATOM 724 C CA . SER A 1 97 ? -7.094 -4.407 -8.253 1.00 98.56 97 SER A CA 1
ATOM 725 C C . SER A 1 97 ? -8.343 -4.259 -9.116 1.00 98.56 97 SER A C 1
ATOM 727 O O . SER A 1 97 ? -8.489 -3.249 -9.797 1.00 98.56 97 SER A O 1
ATOM 729 N N . LYS A 1 98 ? -9.287 -5.210 -9.049 1.00 98.50 98 LYS A N 1
ATOM 730 C CA . LYS A 1 98 ? -10.558 -5.122 -9.787 1.00 98.50 98 LYS A CA 1
ATOM 731 C C . LYS A 1 98 ? -11.423 -3.955 -9.311 1.00 98.50 98 LYS A C 1
ATOM 733 O O . LYS A 1 98 ? -11.896 -3.182 -10.138 1.00 98.50 98 LYS A O 1
ATOM 738 N N . LEU A 1 99 ? -11.605 -3.807 -7.995 1.00 98.44 99 LEU A N 1
ATOM 739 C CA . LEU A 1 99 ? -12.430 -2.739 -7.413 1.00 98.44 99 LEU A CA 1
ATOM 740 C C . LEU A 1 99 ? -11.911 -1.343 -7.770 1.00 98.44 99 LEU A C 1
ATOM 742 O O . LEU A 1 99 ? -12.701 -0.449 -8.059 1.00 98.44 99 LEU A O 1
ATOM 746 N N . LEU A 1 100 ? -10.589 -1.166 -7.777 1.00 98.25 100 LEU A N 1
ATOM 747 C CA . LEU A 1 100 ? -9.950 0.114 -8.076 1.00 98.25 100 LEU A CA 1
ATOM 748 C C . LEU A 1 100 ? -9.532 0.267 -9.544 1.00 98.25 100 LEU A C 1
ATOM 750 O O . LEU A 1 100 ? -8.914 1.273 -9.886 1.00 98.25 100 LEU A O 1
ATOM 754 N N . LYS A 1 101 ? -9.874 -0.701 -10.407 1.00 98.31 101 LYS A N 1
ATOM 755 C CA . LYS A 1 101 ? -9.526 -0.727 -11.838 1.00 98.31 101 LYS A CA 1
ATOM 756 C C . LYS A 1 101 ? -8.025 -0.510 -12.084 1.00 98.31 101 LYS A C 1
ATOM 758 O O . LYS A 1 101 ? -7.634 0.261 -12.957 1.00 98.31 101 LYS A O 1
ATOM 763 N N . ILE A 1 102 ? -7.187 -1.169 -11.284 1.00 98.50 102 ILE A N 1
ATOM 764 C CA . ILE A 1 102 ? -5.728 -1.063 -11.371 1.00 98.50 102 ILE A CA 1
ATOM 765 C C . ILE A 1 102 ? -5.246 -1.820 -12.620 1.00 98.50 102 ILE A C 1
ATOM 767 O O . ILE A 1 102 ? -5.552 -3.009 -12.741 1.00 98.50 102 ILE A O 1
ATOM 771 N N . PRO A 1 103 ? -4.507 -1.166 -13.538 1.00 98.44 103 PRO A N 1
ATOM 772 C CA . PRO A 1 103 ? -3.916 -1.825 -14.702 1.00 98.44 103 PRO A CA 1
ATOM 773 C C . PRO A 1 103 ? -3.009 -3.007 -14.339 1.00 98.44 103 PRO A C 1
ATOM 775 O O . PRO A 1 103 ? -2.304 -2.961 -13.336 1.00 98.44 103 PRO A O 1
ATOM 778 N N . GLU A 1 104 ? -2.957 -4.028 -15.199 1.00 97.88 104 GLU A N 1
ATOM 779 C CA . GLU A 1 104 ? -2.224 -5.283 -14.937 1.00 97.88 104 GLU A CA 1
ATOM 780 C C . GLU A 1 104 ? -0.708 -5.116 -14.766 1.00 97.88 104 GLU A C 1
ATOM 782 O O . GLU A 1 104 ? -0.074 -5.923 -14.096 1.00 97.88 104 GLU A O 1
ATOM 787 N N . HIS A 1 105 ? -0.119 -4.056 -15.326 1.00 98.31 105 HIS A N 1
ATOM 788 C CA . HIS A 1 105 ? 1.304 -3.753 -15.150 1.00 98.31 105 HIS A CA 1
ATOM 789 C C . HIS A 1 105 ? 1.637 -3.126 -13.786 1.00 98.31 105 HIS A C 1
ATOM 791 O O . HIS A 1 105 ? 2.796 -2.804 -13.529 1.00 98.31 105 HIS A O 1
ATOM 797 N N . TYR A 1 106 ? 0.640 -2.920 -12.922 1.00 98.81 106 TYR A N 1
ATOM 798 C CA . TYR A 1 106 ? 0.852 -2.492 -11.548 1.00 98.81 106 TYR A CA 1
ATOM 799 C C . TYR A 1 106 ? 0.574 -3.622 -10.565 1.00 98.81 106 TYR A C 1
ATOM 801 O O . TYR A 1 106 ? -0.554 -4.098 -10.421 1.00 98.81 106 TYR A O 1
ATOM 809 N N . GLU A 1 107 ? 1.598 -3.979 -9.803 1.00 98.50 107 GLU A N 1
ATOM 810 C CA . GLU A 1 107 ? 1.480 -4.934 -8.709 1.00 98.50 107 GLU A CA 1
ATOM 811 C C . GLU A 1 107 ? 1.194 -4.214 -7.393 1.00 98.50 107 GLU A C 1
ATOM 813 O O . GLU A 1 107 ? 1.882 -3.258 -7.046 1.00 98.50 107 GLU A O 1
ATOM 818 N N . ILE A 1 108 ? 0.207 -4.679 -6.622 1.00 98.75 108 ILE A N 1
ATOM 819 C CA . ILE A 1 108 ? -0.024 -4.175 -5.262 1.00 98.75 108 ILE A CA 1
ATOM 820 C C . ILE A 1 108 ? 1.019 -4.786 -4.327 1.00 98.75 108 ILE A C 1
ATOM 822 O O . ILE A 1 108 ? 0.975 -5.985 -4.035 1.00 98.75 108 ILE A O 1
ATOM 826 N N . LEU A 1 109 ? 1.922 -3.956 -3.812 1.00 98.56 109 LEU A N 1
ATOM 827 C CA . LEU A 1 109 ? 3.004 -4.387 -2.930 1.00 98.56 109 LEU A CA 1
ATOM 828 C C . LEU A 1 109 ? 2.551 -4.351 -1.469 1.00 98.56 109 LEU A C 1
ATOM 830 O O . LEU A 1 109 ? 2.536 -5.388 -0.802 1.00 98.56 109 LEU A O 1
ATOM 834 N N . LEU A 1 110 ? 2.116 -3.175 -1.008 1.00 98.81 110 LEU A N 1
ATOM 835 C CA . LEU A 1 110 ? 1.715 -2.884 0.371 1.00 98.81 110 LEU A CA 1
ATOM 836 C C . LEU A 1 110 ? 0.497 -1.952 0.394 1.00 98.81 110 LEU A C 1
ATOM 838 O O . LEU A 1 110 ? 0.229 -1.237 -0.572 1.00 98.81 110 LEU A O 1
ATOM 842 N N . VAL A 1 111 ? -0.207 -1.922 1.521 1.00 98.75 111 VAL A N 1
ATOM 843 C CA . VAL A 1 111 ? -1.179 -0.876 1.862 1.00 98.75 111 VAL A CA 1
ATOM 844 C C . VAL A 1 111 ? -0.783 -0.289 3.214 1.00 98.75 111 VAL A C 1
ATOM 846 O O . VAL A 1 111 ? -0.473 -1.054 4.125 1.00 98.75 111 VAL A O 1
ATOM 849 N N . LEU A 1 112 ? -0.748 1.040 3.313 1.00 98.06 112 LEU A N 1
ATOM 850 C CA . LEU A 1 112 ? -0.482 1.801 4.540 1.00 98.06 112 LEU A CA 1
ATOM 851 C C . LEU A 1 112 ? -1.754 2.480 5.034 1.00 98.06 112 LEU A C 1
ATOM 853 O O . LEU A 1 112 ? -2.532 2.898 4.141 1.00 98.06 112 LEU A O 1
#